Protein AF-A0A348TWA4-F1 (afdb_monomer_lite)

Sequence (89 aa):
HFSEEEFDWDRLEAHGDGVKYGALGAHAIISCEGAQSALGESKLEVTGFSAVKGEVIKVELAHDLGKECIHQGHFMIGEGGNRALVGAT

Structure (mmCIF, N/CA/C/O backbone):
data_AF-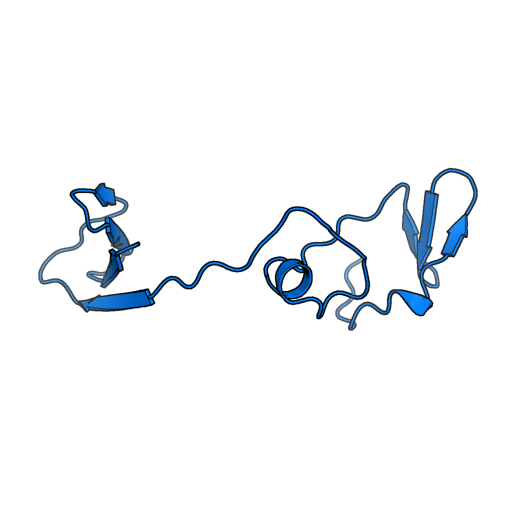A0A348TWA4-F1
#
_entry.id   AF-A0A348TWA4-F1
#
loop_
_atom_site.group_PDB
_atom_site.id
_atom_site.type_symbol
_atom_site.label_atom_id
_atom_site.label_alt_id
_atom_site.label_comp_id
_atom_site.label_asym_id
_atom_site.label_entity_id
_atom_site.label_seq_id
_atom_site.pdbx_PDB_ins_code
_atom_site.Cartn_x
_atom_site.Cartn_y
_atom_site.Cartn_z
_atom_site.occupancy
_atom_site.B_iso_or_equiv
_atom_site.auth_seq_id
_atom_site.auth_comp_id
_atom_site.auth_asym_id
_atom_site.auth_atom_id
_atom_site.pdbx_PDB_model_num
ATOM 1 N N . HIS A 1 1 ? -8.608 -8.024 -22.344 1.00 59.56 1 HIS A N 1
ATOM 2 C CA . HIS A 1 1 ? -7.764 -9.212 -22.119 1.00 59.56 1 HIS A CA 1
ATOM 3 C C . HIS A 1 1 ? -7.292 -9.180 -20.676 1.00 59.56 1 HIS A C 1
ATOM 5 O O . HIS A 1 1 ? -6.829 -8.132 -20.253 1.00 59.56 1 HIS A O 1
ATOM 11 N N . PHE A 1 2 ? -7.493 -10.262 -19.926 1.00 68.19 2 PHE A N 1
ATOM 12 C CA . PHE A 1 2 ? -7.027 -10.429 -18.545 1.00 68.19 2 PHE A CA 1
ATOM 13 C C . PHE A 1 2 ? -5.962 -11.532 -18.543 1.00 68.19 2 PHE A C 1
ATOM 15 O O . PHE A 1 2 ? -6.125 -12.522 -19.257 1.00 68.19 2 PHE A O 1
ATOM 22 N N . SER A 1 3 ? -4.883 -11.319 -17.798 1.00 70.12 3 SER A N 1
ATOM 23 C CA . SER A 1 3 ? -3.754 -12.231 -17.613 1.00 70.12 3 SER A CA 1
ATOM 24 C C . SER A 1 3 ? -3.377 -12.179 -16.135 1.00 70.12 3 SER A C 1
ATOM 26 O O . SER A 1 3 ? -3.375 -11.092 -15.557 1.00 70.12 3 SER A O 1
ATOM 28 N N . GLU A 1 4 ? -3.090 -13.331 -15.538 1.00 77.44 4 GLU A N 1
ATOM 29 C CA . GLU A 1 4 ? -2.582 -13.454 -14.171 1.00 77.44 4 GLU A CA 1
ATOM 30 C C . GLU A 1 4 ? -1.155 -14.006 -14.272 1.00 77.44 4 GLU A C 1
ATOM 32 O O . GLU A 1 4 ? -0.935 -15.213 -14.329 1.00 77.44 4 GLU A O 1
ATOM 37 N N . GLU A 1 5 ? -0.187 -13.101 -14.407 1.00 82.88 5 GLU A N 1
ATOM 38 C CA . GLU A 1 5 ? 1.245 -13.402 -14.386 1.00 82.88 5 GLU A CA 1
ATOM 39 C C . GLU A 1 5 ? 1.952 -12.419 -13.448 1.00 82.88 5 GLU A C 1
ATOM 41 O O . GLU A 1 5 ? 1.491 -11.290 -13.261 1.00 82.88 5 GLU A O 1
ATOM 46 N N . GLU A 1 6 ? 3.068 -12.842 -12.855 1.00 85.00 6 GLU A N 1
ATOM 47 C CA . GLU A 1 6 ? 3.936 -11.927 -12.116 1.00 85.00 6 GLU A CA 1
ATOM 48 C C . GLU A 1 6 ? 4.561 -10.929 -13.099 1.00 85.00 6 GLU A C 1
ATOM 50 O O . GLU A 1 6 ? 5.123 -11.312 -14.130 1.00 85.00 6 GLU A O 1
ATOM 55 N N . PHE A 1 7 ? 4.414 -9.636 -12.809 1.00 87.31 7 PHE A N 1
ATOM 56 C CA . PHE A 1 7 ? 4.905 -8.583 -13.687 1.00 87.31 7 PHE A CA 1
ATOM 57 C C . PHE A 1 7 ? 6.419 -8.417 -13.527 1.00 87.31 7 PHE A C 1
ATOM 59 O O . PHE A 1 7 ? 6.904 -8.119 -12.438 1.00 87.31 7 PHE A O 1
ATOM 66 N N . ASP A 1 8 ? 7.167 -8.560 -14.619 1.00 89.19 8 ASP A N 1
ATOM 67 C CA . ASP A 1 8 ? 8.621 -8.426 -14.610 1.00 89.19 8 ASP A CA 1
ATOM 68 C C . ASP A 1 8 ? 9.078 -7.104 -15.236 1.00 89.19 8 ASP A C 1
ATOM 70 O O . ASP A 1 8 ? 9.177 -6.975 -16.456 1.00 89.19 8 ASP A O 1
ATOM 74 N N . TRP A 1 9 ? 9.411 -6.123 -14.399 1.00 88.31 9 TRP A N 1
ATOM 75 C CA . TRP A 1 9 ? 9.847 -4.798 -14.849 1.00 88.31 9 TRP A CA 1
ATOM 76 C C . TRP A 1 9 ? 11.023 -4.811 -15.839 1.00 88.31 9 TRP A C 1
ATOM 78 O O . TRP A 1 9 ? 11.112 -3.904 -16.661 1.00 88.31 9 TRP A O 1
ATOM 88 N N . ASP A 1 10 ? 11.866 -5.848 -15.835 1.00 89.81 10 ASP A N 1
ATOM 89 C CA . ASP A 1 10 ? 13.002 -5.963 -16.760 1.00 89.81 10 ASP A CA 1
ATOM 90 C C . ASP A 1 10 ? 12.564 -6.271 -18.207 1.00 89.81 10 ASP A C 1
ATOM 92 O O . ASP A 1 10 ? 13.326 -6.075 -19.154 1.00 89.81 10 ASP A O 1
ATOM 96 N N . ARG A 1 11 ? 11.320 -6.731 -18.400 1.00 92.25 11 ARG A N 1
ATOM 97 C CA . ARG A 1 11 ? 10.702 -6.982 -19.715 1.00 92.25 11 ARG A CA 1
ATOM 98 C C . ARG A 1 11 ? 9.921 -5.782 -20.247 1.00 92.25 11 ARG A C 1
ATOM 100 O O . ARG A 1 11 ? 9.329 -5.875 -21.326 1.00 92.25 11 ARG A O 1
ATOM 107 N N . LEU A 1 12 ? 9.852 -4.694 -19.481 1.00 91.38 12 LEU A N 1
ATOM 108 C CA . LEU A 1 12 ? 9.148 -3.489 -19.881 1.00 91.38 12 LEU A CA 1
ATOM 109 C C . LEU A 1 12 ? 10.026 -2.634 -20.796 1.00 91.38 12 LEU A C 1
ATOM 111 O O . LEU A 1 12 ? 11.093 -2.167 -20.408 1.00 91.38 12 LEU A O 1
ATOM 115 N N . GLU A 1 13 ? 9.534 -2.364 -21.998 1.00 92.94 13 GLU A N 1
ATOM 116 C CA . GLU A 1 13 ? 10.241 -1.570 -22.996 1.00 92.94 13 GLU A CA 1
ATOM 117 C C . GLU A 1 13 ? 9.509 -0.249 -23.242 1.00 92.94 13 GLU A C 1
ATOM 119 O O . GLU A 1 13 ? 8.291 -0.223 -23.434 1.00 92.94 13 GLU A O 1
ATOM 124 N N . ALA A 1 14 ? 10.242 0.863 -23.297 1.00 88.88 14 ALA A N 1
ATOM 125 C CA . ALA A 1 14 ? 9.706 2.104 -23.847 1.00 88.88 14 ALA A CA 1
ATOM 126 C C . ALA A 1 14 ? 9.574 1.970 -25.374 1.00 88.88 14 ALA A C 1
ATOM 128 O O . ALA A 1 14 ? 10.486 1.485 -26.045 1.00 88.88 14 ALA A O 1
ATOM 129 N N . HIS A 1 15 ? 8.451 2.406 -25.943 1.00 86.62 15 HIS A N 1
ATOM 130 C CA . HIS A 1 15 ? 8.219 2.350 -27.385 1.00 86.62 15 HIS A CA 1
ATOM 131 C C . HIS A 1 15 ? 7.405 3.558 -27.861 1.00 86.62 15 HIS A C 1
ATOM 133 O O . HIS A 1 15 ? 6.209 3.664 -27.580 1.00 86.62 15 HIS A O 1
ATOM 139 N N . GLY A 1 16 ? 8.0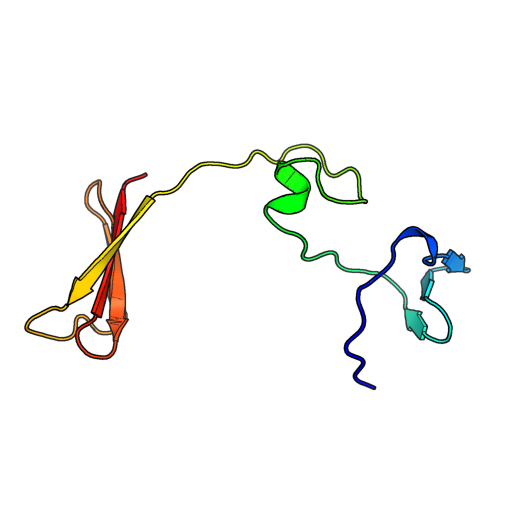35 4.434 -28.651 1.00 86.31 16 GLY A N 1
ATOM 140 C CA . GLY A 1 16 ? 7.411 5.674 -29.120 1.00 86.31 16 GLY A CA 1
ATOM 141 C C . GLY A 1 16 ? 6.967 6.545 -27.942 1.00 86.31 16 GLY A C 1
ATOM 142 O O . GLY A 1 16 ? 7.768 6.815 -27.053 1.00 86.31 16 GLY A O 1
ATOM 143 N N . ASP A 1 17 ? 5.684 6.911 -27.922 1.00 85.94 17 ASP A N 1
ATOM 144 C CA . ASP A 1 17 ? 5.057 7.710 -26.856 1.00 85.94 17 ASP A CA 1
ATOM 145 C C . ASP A 1 17 ? 4.473 6.858 -25.709 1.00 85.94 17 ASP A C 1
ATOM 147 O O . ASP A 1 17 ? 3.658 7.338 -24.922 1.00 85.94 17 ASP A O 1
ATOM 151 N N . GLY A 1 18 ? 4.825 5.573 -25.627 1.00 92.38 18 GLY A N 1
ATOM 152 C CA . GLY A 1 18 ? 4.260 4.658 -24.643 1.00 92.38 18 GLY A CA 1
ATOM 153 C C . GLY A 1 18 ? 5.222 3.561 -24.214 1.00 92.38 18 GLY A C 1
ATOM 154 O O . GLY A 1 18 ? 6.445 3.685 -24.297 1.00 92.38 18 GLY A O 1
ATOM 155 N N . VAL A 1 19 ? 4.648 2.464 -23.737 1.00 93.31 19 VAL A N 1
ATOM 156 C CA . VAL A 1 19 ? 5.370 1.315 -23.199 1.00 93.31 19 VAL A CA 1
ATOM 157 C C . VAL A 1 19 ? 4.806 0.006 -23.732 1.00 93.31 19 VAL A C 1
ATOM 159 O O . VAL A 1 19 ? 3.638 -0.090 -24.123 1.00 93.31 19 VAL A O 1
ATOM 162 N N . LYS A 1 20 ? 5.648 -1.021 -23.744 1.00 94.12 20 LYS A N 1
ATOM 163 C CA . LYS A 1 20 ? 5.332 -2.344 -24.257 1.00 94.12 20 LYS A CA 1
ATOM 164 C C . LYS A 1 20 ? 5.818 -3.422 -23.295 1.00 94.12 20 LYS A C 1
ATOM 166 O O . LYS A 1 20 ? 6.958 -3.391 -22.850 1.00 94.12 20 LYS A O 1
ATOM 171 N N . TYR A 1 21 ? 4.960 -4.398 -23.023 1.00 91.50 21 TYR A N 1
ATOM 172 C CA . TYR A 1 21 ? 5.271 -5.582 -22.227 1.00 91.50 21 TYR A CA 1
ATO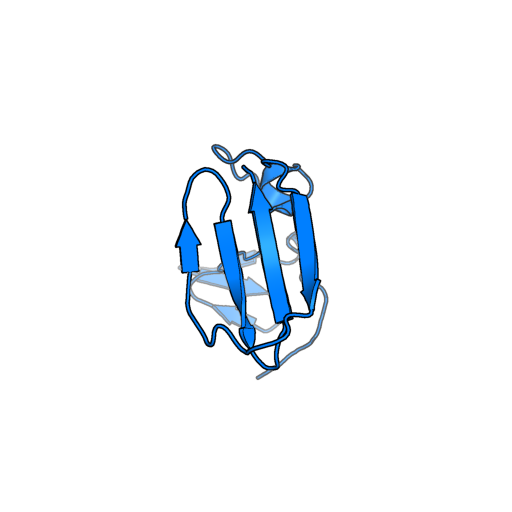M 173 C C . TYR A 1 21 ? 4.877 -6.834 -23.016 1.00 91.50 21 TYR A C 1
ATOM 175 O O . TYR A 1 21 ? 3.694 -7.156 -23.164 1.00 91.50 21 TYR A O 1
ATOM 183 N N . GLY A 1 22 ? 5.860 -7.519 -23.608 1.00 89.25 22 GLY A N 1
ATOM 184 C CA . GLY A 1 22 ? 5.601 -8.639 -24.517 1.00 89.25 22 GLY A CA 1
ATOM 185 C C . GLY A 1 22 ? 4.744 -8.221 -25.719 1.00 89.25 22 GLY A C 1
ATOM 186 O O . GLY A 1 22 ? 5.185 -7.448 -26.566 1.00 89.25 22 GLY A O 1
ATOM 187 N N . ALA A 1 23 ? 3.516 -8.735 -25.816 1.00 88.50 23 ALA A N 1
ATOM 188 C CA . ALA A 1 23 ? 2.568 -8.371 -26.876 1.00 88.50 23 ALA A CA 1
ATOM 189 C C . ALA A 1 23 ? 1.644 -7.192 -26.507 1.00 88.50 23 ALA A C 1
ATOM 191 O O . ALA A 1 23 ? 0.873 -6.735 -27.351 1.00 88.50 23 ALA A O 1
ATOM 192 N N . LEU A 1 24 ? 1.691 -6.709 -25.262 1.00 88.50 24 LEU A N 1
ATOM 193 C CA . LEU A 1 24 ? 0.818 -5.649 -24.762 1.00 88.50 24 LEU A CA 1
ATOM 194 C C . LEU A 1 24 ? 1.460 -4.282 -24.988 1.00 88.50 24 LEU A C 1
ATOM 196 O O . LEU A 1 24 ? 2.592 -4.062 -24.571 1.00 88.50 24 LEU A O 1
ATOM 200 N N . GLY A 1 25 ? 0.732 -3.364 -25.622 1.00 90.69 25 GLY A N 1
ATOM 201 C CA . GLY A 1 25 ? 1.114 -1.956 -25.743 1.00 90.69 25 GLY A CA 1
ATOM 202 C C . GLY A 1 25 ? 0.184 -1.066 -24.921 1.00 90.69 25 GLY A C 1
ATOM 203 O O . GLY A 1 25 ? -1.031 -1.270 -24.929 1.00 90.69 25 GLY A O 1
ATOM 204 N N . ALA A 1 26 ? 0.746 -0.079 -24.229 1.00 91.94 26 ALA A N 1
ATOM 205 C CA . ALA A 1 26 ? 0.010 0.908 -23.445 1.00 91.94 26 ALA A CA 1
ATOM 206 C C . ALA A 1 26 ? 0.663 2.292 -23.562 1.00 91.94 26 ALA A C 1
ATOM 208 O O . ALA A 1 26 ? 1.828 2.413 -23.922 1.00 91.94 26 ALA A O 1
ATOM 209 N N . HIS A 1 27 ? -0.082 3.347 -23.235 1.00 94.81 27 HIS A N 1
ATOM 210 C CA . HIS A 1 27 ? 0.473 4.707 -23.190 1.00 94.81 27 HIS A CA 1
ATOM 211 C C . HIS A 1 27 ? 1.267 4.962 -2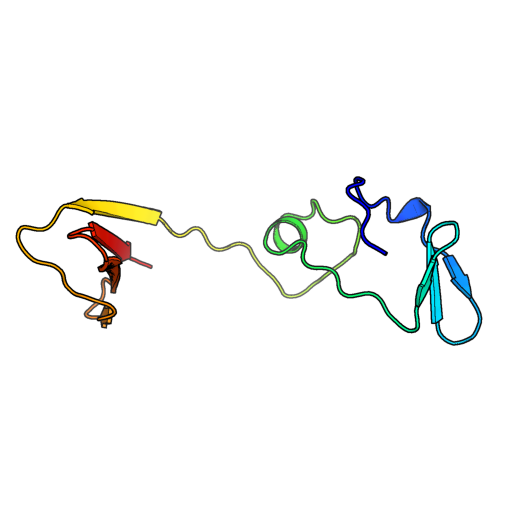1.902 1.00 94.81 27 HIS A C 1
ATOM 213 O O . HIS A 1 27 ? 2.211 5.740 -21.898 1.00 94.81 27 HIS A O 1
ATOM 219 N N . ALA A 1 28 ? 0.888 4.311 -20.804 1.00 90.75 28 ALA A N 1
ATOM 220 C CA . ALA A 1 28 ? 1.533 4.451 -19.507 1.00 90.75 28 ALA A CA 1
ATOM 221 C C . ALA A 1 28 ? 1.281 3.202 -18.657 1.00 90.75 28 ALA A C 1
ATOM 223 O O . ALA A 1 28 ? 0.379 2.413 -18.950 1.00 90.75 28 ALA A O 1
ATOM 224 N N . ILE A 1 29 ? 2.057 3.063 -17.583 1.00 89.19 29 ILE A N 1
ATOM 225 C CA . ILE A 1 29 ? 1.872 2.050 -16.541 1.00 89.19 29 ILE A CA 1
ATOM 226 C C . ILE A 1 29 ? 1.639 2.741 -15.207 1.00 89.19 29 ILE A C 1
ATOM 228 O O . ILE A 1 29 ? 2.200 3.800 -14.932 1.00 89.19 29 ILE A O 1
ATOM 232 N N . ILE A 1 30 ? 0.806 2.114 -14.383 1.00 89.00 30 ILE A N 1
ATOM 233 C CA . ILE A 1 30 ? 0.557 2.510 -13.003 1.00 89.00 30 ILE A CA 1
ATOM 234 C C . ILE A 1 30 ? 1.069 1.370 -12.126 1.00 89.00 30 ILE A C 1
ATOM 236 O O . ILE A 1 30 ? 0.532 0.266 -12.188 1.00 89.00 30 ILE A O 1
ATOM 240 N N . SER A 1 31 ? 2.114 1.631 -11.337 1.00 87.12 31 SER A N 1
ATOM 241 C CA . SER A 1 31 ? 2.559 0.694 -10.300 1.00 87.12 31 SER A CA 1
ATOM 242 C C . SER A 1 31 ? 1.675 0.830 -9.059 1.00 87.12 31 SER A C 1
ATOM 244 O O . SER A 1 31 ? 1.397 1.943 -8.609 1.00 87.12 31 SER A O 1
ATOM 246 N N . CYS A 1 32 ? 1.259 -0.308 -8.500 1.00 87.81 32 CYS A N 1
ATOM 247 C CA . CYS A 1 32 ? 0.434 -0.408 -7.292 1.00 87.81 32 CYS A CA 1
ATOM 248 C C . CYS A 1 32 ? 1.156 -1.163 -6.153 1.00 87.81 32 CYS A C 1
ATOM 250 O O . CYS A 1 32 ? 0.502 -1.751 -5.298 1.00 87.81 32 CYS A O 1
ATOM 252 N N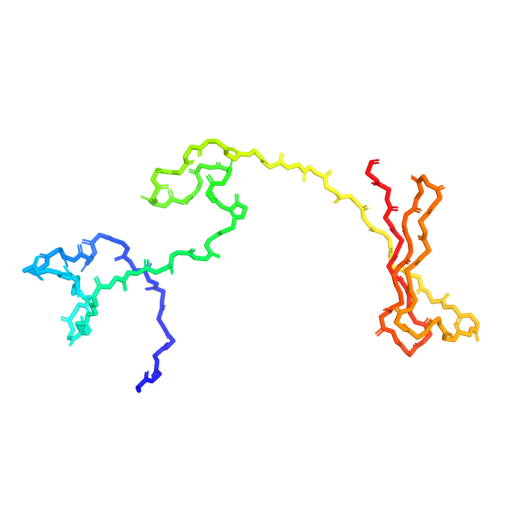 . GLU A 1 33 ? 2.493 -1.163 -6.138 1.00 84.88 33 GLU A N 1
ATOM 253 C CA . GLU A 1 33 ? 3.332 -1.944 -5.201 1.00 84.88 33 GLU A CA 1
ATOM 254 C C . GLU A 1 33 ? 3.295 -1.444 -3.738 1.00 84.88 33 GLU A C 1
ATOM 256 O O . GLU A 1 33 ? 3.708 -2.146 -2.811 1.00 84.88 33 GLU A O 1
ATOM 261 N N . GLY A 1 34 ? 2.753 -0.248 -3.490 1.00 85.81 34 GLY A N 1
ATOM 262 C CA . GLY A 1 34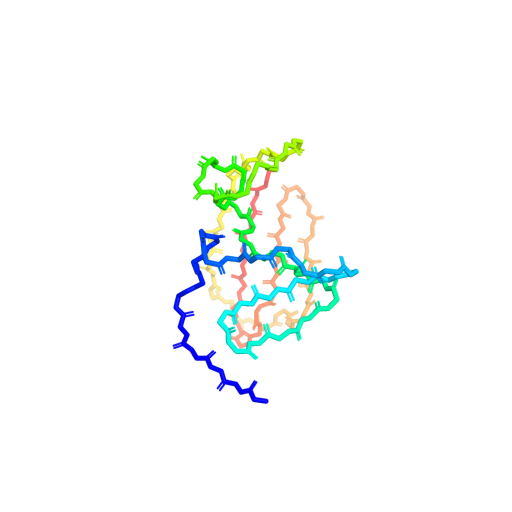 ? 2.435 0.241 -2.146 1.00 85.81 34 GLY A CA 1
ATOM 263 C C . GLY A 1 34 ? 3.632 0.238 -1.188 1.00 85.81 34 GLY A C 1
ATOM 264 O O . GLY A 1 34 ? 4.624 0.930 -1.409 1.00 85.81 34 GLY A O 1
ATOM 265 N N . ALA A 1 35 ? 3.530 -0.525 -0.094 1.00 84.56 35 ALA A N 1
ATOM 266 C CA . ALA A 1 35 ? 4.561 -0.583 0.945 1.00 84.56 35 ALA A CA 1
ATOM 267 C C . ALA A 1 35 ? 5.906 -1.131 0.439 1.00 84.56 35 ALA A C 1
ATOM 269 O O . ALA A 1 35 ? 6.942 -0.712 0.946 1.00 84.56 35 ALA A O 1
ATOM 270 N N . GLN A 1 36 ? 5.910 -2.003 -0.576 1.00 84.44 36 GLN A N 1
ATOM 271 C CA . GLN A 1 36 ? 7.145 -2.560 -1.143 1.00 84.44 36 GLN A CA 1
ATOM 272 C C . GLN A 1 36 ? 8.042 -1.457 -1.719 1.00 84.44 36 GLN A C 1
ATOM 274 O O . GLN A 1 36 ? 9.261 -1.495 -1.555 1.00 84.44 36 GLN A O 1
ATOM 279 N N . SER A 1 37 ? 7.444 -0.411 -2.298 1.00 83.69 37 SER A N 1
ATOM 280 C CA . SER A 1 37 ? 8.174 0.777 -2.754 1.00 83.69 37 SER A CA 1
ATOM 281 C C . SER A 1 37 ? 8.829 1.535 -1.598 1.00 83.69 37 SER A C 1
ATOM 283 O O . SER A 1 37 ? 9.970 1.965 -1.715 1.00 83.69 37 SER A O 1
ATOM 285 N N . ALA A 1 38 ? 8.152 1.644 -0.452 1.00 80.94 38 ALA A N 1
ATOM 286 C CA . ALA A 1 38 ? 8.689 2.316 0.732 1.00 80.94 38 ALA A CA 1
ATOM 287 C C . ALA A 1 38 ? 9.740 1.484 1.496 1.00 80.94 38 ALA A C 1
ATOM 289 O O . ALA A 1 38 ? 10.511 2.043 2.275 1.00 80.94 38 ALA A O 1
ATOM 290 N N . LEU A 1 39 ? 9.764 0.163 1.296 1.00 82.62 39 LEU A N 1
ATOM 291 C CA . LEU A 1 39 ? 10.717 -0.766 1.916 1.00 82.62 39 LEU A CA 1
ATOM 292 C C . LEU A 1 39 ? 11.968 -1.020 1.056 1.00 82.62 39 LEU A C 1
ATOM 294 O O . LEU A 1 39 ? 12.867 -1.732 1.492 1.00 82.62 39 LEU A O 1
ATOM 298 N N . GLY A 1 40 ? 12.050 -0.431 -0.143 1.00 80.31 40 GLY A N 1
ATOM 299 C CA . GLY A 1 40 ? 13.151 -0.669 -1.084 1.00 80.31 40 GLY A CA 1
ATOM 300 C C . GLY A 1 40 ? 13.094 -2.040 -1.768 1.00 80.31 40 GLY A C 1
ATOM 301 O O . GLY A 1 40 ? 14.098 -2.498 -2.303 1.00 80.31 40 GLY A O 1
ATOM 302 N N . GLU A 1 41 ? 11.932 -2.696 -1.738 1.00 81.44 41 GLU A N 1
ATOM 303 C CA . GLU A 1 41 ? 11.683 -4.004 -2.360 1.00 81.44 41 GLU A CA 1
ATOM 304 C C . GLU A 1 41 ? 11.054 -3.876 -3.761 1.00 81.44 41 GLU A C 1
ATOM 306 O O . GLU A 1 41 ? 10.947 -4.861 -4.488 1.00 81.44 41 GLU A O 1
ATOM 311 N N . SER A 1 42 ? 10.639 -2.667 -4.154 1.00 80.00 42 SER A N 1
ATOM 312 C CA . SER A 1 42 ? 10.157 -2.361 -5.506 1.00 80.00 42 SER A CA 1
ATOM 313 C C . SER A 1 42 ? 11.309 -2.311 -6.511 1.00 80.00 42 SER A C 1
ATOM 315 O O . SER A 1 42 ? 12.384 -1.787 -6.218 1.00 80.00 42 SER A O 1
ATOM 317 N N . LYS A 1 43 ? 11.059 -2.797 -7.735 1.00 77.75 43 LYS A N 1
ATOM 318 C CA . LYS A 1 43 ? 11.992 -2.626 -8.864 1.00 77.75 43 LYS A CA 1
ATOM 319 C C . LYS A 1 43 ? 12.015 -1.183 -9.399 1.00 77.75 43 LYS A C 1
ATOM 321 O O . LYS A 1 43 ? 12.897 -0.846 -10.185 1.00 77.75 43 LYS A O 1
ATOM 326 N N . LEU A 1 44 ? 11.068 -0.332 -8.997 1.00 80.56 44 LEU A N 1
ATOM 327 C CA . LEU A 1 44 ? 11.043 1.090 -9.330 1.00 80.56 44 LEU A CA 1
ATOM 328 C C . LEU A 1 44 ? 11.617 1.918 -8.180 1.00 80.56 44 LEU A C 1
ATOM 330 O O . LEU A 1 44 ? 11.184 1.809 -7.033 1.00 80.56 44 LEU A O 1
ATOM 334 N N . GLU A 1 45 ? 12.546 2.818 -8.499 1.00 77.31 45 GLU A N 1
ATOM 335 C CA . GLU A 1 45 ? 13.030 3.793 -7.526 1.00 77.31 45 GLU A CA 1
ATOM 336 C C . GLU A 1 45 ? 11.942 4.848 -7.275 1.00 77.31 45 GLU A C 1
ATOM 338 O O . GLU A 1 45 ? 11.720 5.756 -8.078 1.00 77.31 45 GLU A O 1
ATOM 343 N N . VAL A 1 46 ? 11.242 4.720 -6.148 1.00 77.81 46 VAL A N 1
ATOM 344 C CA . VAL A 1 46 ? 10.253 5.696 -5.685 1.00 77.81 46 VAL A CA 1
ATOM 345 C C . VAL A 1 46 ? 10.754 6.309 -4.382 1.00 77.81 46 VAL A C 1
ATOM 347 O O . VAL A 1 46 ? 10.881 5.631 -3.366 1.00 77.81 46 VAL A O 1
ATOM 350 N N . THR A 1 47 ? 11.039 7.610 -4.400 1.00 79.75 47 THR A N 1
ATOM 351 C CA . THR A 1 47 ? 11.523 8.352 -3.226 1.00 79.75 47 THR A CA 1
ATOM 352 C C . THR A 1 47 ? 10.394 9.141 -2.560 1.00 79.75 47 THR A C 1
ATOM 354 O O . THR A 1 47 ? 9.344 9.385 -3.153 1.00 79.75 47 THR A O 1
ATOM 357 N N . GLY A 1 48 ? 10.593 9.542 -1.300 1.00 81.25 48 GLY A N 1
ATOM 358 C CA . GLY A 1 48 ? 9.634 10.381 -0.568 1.00 81.25 48 GLY A CA 1
ATOM 359 C C . GLY A 1 48 ? 8.523 9.624 0.168 1.00 81.25 48 GLY A C 1
ATOM 360 O O . GLY A 1 48 ? 7.653 10.262 0.756 1.00 81.25 48 GLY A O 1
ATOM 361 N N . PHE A 1 49 ? 8.572 8.291 0.194 1.00 79.00 49 PHE A N 1
ATOM 362 C CA . PHE A 1 49 ? 7.684 7.450 0.998 1.00 79.00 49 PHE A CA 1
ATOM 363 C C . PHE A 1 49 ? 8.476 6.736 2.092 1.00 79.00 49 PHE A C 1
ATOM 365 O O . PHE A 1 49 ? 9.630 6.365 1.900 1.00 79.00 49 PHE A O 1
ATOM 372 N N . SER A 1 50 ? 7.849 6.537 3.248 1.00 82.81 50 SER A N 1
ATOM 373 C CA . SER A 1 50 ? 8.411 5.760 4.349 1.00 82.81 50 SER A CA 1
ATOM 374 C C . SER A 1 50 ? 7.325 4.864 4.922 1.00 82.81 50 SER A C 1
ATOM 376 O O . SER A 1 50 ? 6.177 5.289 5.070 1.00 82.81 50 SER A O 1
ATOM 378 N N . ALA A 1 51 ? 7.678 3.614 5.212 1.00 84.81 51 ALA A N 1
ATOM 379 C CA . ALA A 1 51 ? 6.763 2.690 5.853 1.00 84.81 51 ALA A CA 1
ATOM 380 C C . ALA A 1 51 ? 6.527 3.125 7.306 1.00 84.81 51 ALA A C 1
ATOM 382 O O . ALA A 1 51 ? 7.469 3.290 8.081 1.00 84.81 51 ALA A O 1
ATOM 383 N N . VAL A 1 52 ? 5.257 3.275 7.682 1.00 86.31 52 VAL A N 1
ATOM 384 C CA . VAL A 1 52 ? 4.847 3.551 9.062 1.00 86.31 52 VAL A CA 1
ATOM 385 C C . VAL A 1 52 ? 4.140 2.317 9.603 1.00 86.31 52 VAL A C 1
ATOM 387 O O . VAL A 1 52 ? 3.172 1.838 9.013 1.00 86.31 52 VAL A O 1
ATOM 390 N N . LYS A 1 53 ? 4.633 1.786 10.725 1.00 87.62 53 LYS A N 1
ATOM 391 C CA . LYS A 1 53 ? 4.006 0.646 11.396 1.00 87.62 53 LYS A CA 1
ATOM 392 C C . LYS A 1 53 ? 2.664 1.088 11.984 1.00 87.62 53 LYS A C 1
ATOM 394 O O . LYS A 1 53 ? 2.628 2.004 12.797 1.00 87.62 53 LYS A O 1
ATOM 399 N N . GLY A 1 54 ? 1.591 0.400 11.610 1.00 88.12 54 GLY A N 1
ATOM 400 C CA . GLY A 1 54 ? 0.285 0.501 12.256 1.00 88.12 54 GLY A CA 1
ATOM 401 C C . GLY A 1 54 ? -0.111 -0.855 12.825 1.00 88.12 54 GLY A C 1
ATOM 402 O O . GLY A 1 54 ? -0.011 -1.867 12.132 1.00 88.12 54 GLY A O 1
ATOM 403 N N . GLU A 1 55 ? -0.544 -0.884 14.082 1.00 90.56 55 GLU A N 1
ATOM 404 C CA . GLU A 1 55 ? -1.071 -2.089 14.722 1.00 90.56 55 GLU A CA 1
ATOM 405 C C . GLU A 1 55 ? -2.573 -1.952 14.929 1.00 90.56 55 GLU A C 1
ATOM 407 O O . GLU A 1 55 ? -3.093 -0.879 15.241 1.00 90.56 55 GLU A O 1
ATOM 412 N N . VAL A 1 56 ? -3.276 -3.060 14.726 1.00 93.31 56 VAL A N 1
ATOM 413 C CA . VAL A 1 56 ? -4.729 -3.118 14.830 1.00 93.31 56 VAL A CA 1
ATOM 414 C C . VAL A 1 56 ? -5.126 -4.397 15.548 1.00 93.31 56 VAL A C 1
ATOM 416 O O . VAL A 1 56 ? -4.504 -5.445 15.367 1.00 93.31 56 VAL A O 1
ATOM 419 N N . ILE A 1 57 ? -6.184 -4.320 16.344 1.00 93.19 57 ILE A N 1
ATOM 420 C CA . ILE A 1 57 ? -6.854 -5.483 16.921 1.00 93.19 57 ILE A CA 1
ATOM 421 C C . ILE A 1 57 ? -8.235 -5.621 16.292 1.00 93.19 57 ILE A C 1
ATOM 423 O O . ILE A 1 57 ? -8.905 -4.632 15.992 1.00 93.19 57 ILE A O 1
ATOM 427 N N . LYS A 1 58 ? -8.666 -6.865 16.092 1.00 93.88 58 LYS A N 1
ATOM 428 C CA . LYS A 1 58 ? -10.017 -7.178 15.628 1.00 93.88 58 LYS A CA 1
ATOM 429 C C . LYS A 1 58 ? -10.847 -7.653 16.807 1.00 93.88 58 LYS A C 1
ATOM 431 O O . LYS A 1 58 ? -10.395 -8.515 17.558 1.00 93.88 58 LYS A O 1
ATOM 436 N N . VAL A 1 59 ? -12.041 -7.092 16.962 1.00 93.75 59 VAL A N 1
ATOM 437 C CA . VAL A 1 59 ? -12.945 -7.400 18.074 1.00 93.75 59 VAL A CA 1
ATOM 438 C C . VAL A 1 59 ? -14.336 -7.752 17.567 1.00 93.75 59 VAL A C 1
ATOM 440 O O . VAL A 1 59 ? -14.791 -7.237 16.544 1.00 93.75 59 VAL A O 1
ATOM 443 N N . GLU A 1 60 ? -15.012 -8.623 18.310 1.00 95.25 60 GLU A N 1
ATOM 444 C CA . GLU A 1 60 ? -16.441 -8.878 18.158 1.00 95.25 60 GLU A CA 1
ATOM 445 C C . GLU A 1 60 ? -17.225 -8.000 19.135 1.00 95.25 60 GLU A C 1
ATOM 447 O O . GLU A 1 60 ? -16.823 -7.795 20.282 1.00 95.25 60 GLU A O 1
ATOM 452 N N . LEU A 1 61 ? -18.347 -7.470 18.668 1.00 91.81 61 LEU A N 1
ATOM 453 C CA . LEU A 1 61 ? -19.193 -6.535 19.389 1.00 91.81 61 LEU A CA 1
ATOM 454 C C . LEU A 1 61 ? -20.562 -7.155 19.663 1.00 91.81 61 LEU A C 1
ATOM 456 O O . LEU A 1 61 ? -21.070 -7.982 18.908 1.00 91.81 61 LEU A O 1
ATOM 460 N N . ALA A 1 62 ? -21.211 -6.709 20.735 1.00 92.75 62 ALA A N 1
ATOM 461 C CA . ALA A 1 62 ? -22.587 -7.115 21.022 1.00 92.75 62 ALA A CA 1
ATOM 462 C C . ALA A 1 62 ? -23.583 -6.582 19.971 1.00 92.75 62 ALA A C 1
ATOM 464 O O . ALA A 1 62 ? -24.616 -7.202 19.717 1.00 92.75 62 ALA A O 1
ATOM 465 N N . HIS A 1 63 ? -23.255 -5.449 19.345 1.00 89.44 63 HIS A N 1
ATOM 466 C CA . HIS A 1 63 ? -24.077 -4.774 18.348 1.00 89.44 63 HIS A CA 1
ATOM 467 C C . HIS A 1 63 ? -23.220 -4.312 17.170 1.00 89.44 63 HIS A C 1
ATOM 469 O O . HIS A 1 63 ? -22.044 -3.987 17.343 1.00 89.44 63 HIS A O 1
ATOM 475 N N . ASP A 1 64 ? -23.818 -4.276 15.981 1.00 87.88 64 ASP A N 1
ATOM 476 C CA . ASP A 1 64 ? -23.160 -3.766 14.782 1.00 87.88 64 ASP A CA 1
ATOM 477 C C . ASP A 1 64 ? -23.011 -2.239 14.865 1.00 87.88 64 ASP A C 1
ATOM 479 O O . ASP A 1 64 ? -23.983 -1.529 15.124 1.00 87.88 64 ASP A O 1
ATOM 483 N N . LEU A 1 65 ? -21.796 -1.743 14.622 1.00 84.94 65 LEU A N 1
ATOM 484 C CA . LEU A 1 65 ? -21.514 -0.311 14.467 1.00 84.94 65 LEU A CA 1
ATOM 485 C C . LEU A 1 65 ? -21.806 0.180 13.040 1.00 84.94 65 LEU A C 1
ATOM 487 O O . LEU A 1 65 ? -21.644 1.359 12.731 1.00 84.94 65 LEU A O 1
ATOM 491 N N . GLY A 1 66 ? -22.194 -0.714 12.129 1.00 82.31 66 GLY A N 1
ATOM 492 C CA . GLY A 1 66 ? -22.371 -0.393 10.722 1.00 82.31 66 GLY A CA 1
ATOM 493 C C . GLY A 1 66 ? -21.059 0.085 10.100 1.00 82.31 66 GLY A C 1
ATOM 494 O O . GLY A 1 66 ? -20.014 -0.535 10.272 1.00 82.31 66 GLY A O 1
ATOM 495 N N . LYS A 1 67 ? -21.115 1.197 9.360 1.00 72.62 67 LYS A N 1
ATOM 496 C CA . LYS A 1 67 ? -19.942 1.840 8.736 1.00 72.62 67 LYS A CA 1
ATOM 497 C C . LYS A 1 67 ? -19.453 3.056 9.525 1.00 72.62 67 LYS A C 1
ATOM 499 O O . LYS A 1 67 ? -18.891 3.983 8.942 1.00 72.62 67 LYS A O 1
ATOM 504 N N . GLU A 1 68 ? -19.728 3.101 10.824 1.00 77.81 68 GLU A N 1
ATOM 505 C CA . GLU A 1 68 ? -19.284 4.208 11.663 1.00 77.81 68 GLU A CA 1
ATOM 506 C C . GLU A 1 68 ? -17.774 4.146 11.924 1.00 77.81 68 GLU A C 1
ATOM 508 O O . GLU A 1 68 ? -17.171 3.073 12.030 1.00 77.81 68 GLU A O 1
ATOM 513 N N . CYS A 1 69 ? -17.172 5.333 12.020 1.00 80.75 69 CYS A N 1
ATOM 514 C CA . CYS A 1 69 ? -15.791 5.532 12.430 1.00 80.75 69 CYS A CA 1
ATOM 515 C C . CYS A 1 69 ? -15.787 6.371 13.707 1.00 80.75 69 CYS A C 1
ATOM 517 O O . CYS A 1 69 ? -16.241 7.518 13.706 1.00 80.75 69 CYS A O 1
ATOM 519 N N . ILE A 1 70 ? -15.281 5.801 14.797 1.00 84.06 70 ILE A N 1
ATOM 520 C CA . ILE A 1 70 ? -15.114 6.499 16.073 1.00 84.06 70 ILE A CA 1
ATOM 521 C C . ILE A 1 70 ? -13.646 6.894 16.180 1.00 84.06 70 ILE A C 1
ATOM 523 O O . ILE A 1 70 ? -12.794 6.017 16.104 1.00 84.06 70 ILE A O 1
ATOM 527 N N . HIS A 1 71 ? -13.342 8.181 16.375 1.00 82.50 71 HIS A N 1
ATOM 528 C CA . HIS A 1 71 ? -11.964 8.678 16.458 1.00 82.50 71 HIS A CA 1
ATOM 529 C C . HIS A 1 71 ? -11.757 9.583 17.685 1.00 82.50 71 HIS A C 1
ATOM 531 O O . HIS A 1 71 ? -12.140 10.753 17.677 1.00 82.50 71 HIS A O 1
ATOM 537 N N . GLN A 1 72 ? -11.120 9.059 18.738 1.00 79.12 72 GLN A N 1
ATOM 538 C CA . GLN A 1 72 ? -10.809 9.787 19.984 1.00 79.12 72 GLN A CA 1
ATOM 539 C C . GLN A 1 72 ? -9.418 9.406 20.526 1.00 79.12 72 GLN A C 1
ATOM 541 O O . GLN A 1 72 ? -9.281 8.815 21.595 1.00 79.12 72 GLN A O 1
ATOM 546 N N . GLY A 1 73 ? -8.367 9.659 19.741 1.00 78.06 73 GLY A N 1
ATOM 547 C CA . GLY A 1 73 ? -6.989 9.224 20.040 1.00 78.06 73 GLY A CA 1
ATOM 548 C C . GLY A 1 73 ? -6.719 7.748 19.719 1.00 78.06 73 GLY A C 1
ATOM 549 O O . GLY A 1 73 ? -5.582 7.363 19.494 1.00 78.06 73 GLY A O 1
ATOM 550 N N . HIS A 1 74 ? -7.780 6.955 19.615 1.00 83.19 74 HIS A N 1
ATOM 551 C CA . HIS A 1 74 ? -7.821 5.629 19.008 1.00 83.19 74 HIS A CA 1
ATOM 552 C C . HIS A 1 74 ? -8.922 5.673 17.950 1.00 83.19 74 HIS A C 1
ATOM 554 O O . HIS A 1 74 ? -9.877 6.451 18.101 1.00 83.19 74 HIS A O 1
ATOM 560 N N . PHE A 1 75 ? -8.807 4.855 16.907 1.00 89.56 75 PHE A N 1
ATOM 561 C CA . PHE A 1 75 ? -9.860 4.722 15.911 1.00 89.56 75 PHE A CA 1
ATOM 562 C C . PHE A 1 75 ? -10.517 3.348 15.974 1.00 89.56 75 PHE A C 1
ATOM 564 O O . PHE A 1 75 ? -9.855 2.336 16.199 1.00 89.56 75 PHE A O 1
ATOM 571 N N . MET A 1 76 ? -11.829 3.317 15.764 1.00 91.62 76 MET A N 1
ATOM 572 C CA . MET A 1 76 ? -12.603 2.092 15.613 1.00 91.62 76 MET A CA 1
ATOM 573 C C . MET A 1 76 ? -13.427 2.175 14.336 1.00 91.62 76 MET A C 1
ATOM 575 O O . MET A 1 76 ? -14.151 3.150 14.142 1.00 91.62 76 MET A O 1
ATOM 579 N N . ILE A 1 77 ? -13.309 1.164 13.480 1.00 91.12 77 ILE A N 1
ATOM 580 C CA . ILE A 1 77 ? -14.011 1.075 12.197 1.00 91.12 77 ILE A CA 1
ATOM 581 C C . ILE A 1 77 ? -14.868 -0.186 12.214 1.00 91.12 77 ILE A C 1
ATOM 583 O O . ILE A 1 77 ? -14.345 -1.286 12.408 1.00 91.12 77 ILE A O 1
ATOM 587 N N . GLY A 1 78 ? -16.175 -0.031 12.002 1.00 90.56 78 GLY A N 1
ATOM 588 C CA . GLY A 1 78 ? -17.071 -1.168 11.811 1.00 90.56 78 GLY A CA 1
ATOM 589 C C . GLY A 1 78 ? -16.785 -1.897 10.493 1.00 90.56 78 GLY A C 1
ATOM 590 O O . GLY A 1 78 ? -16.732 -1.281 9.428 1.00 90.56 78 GLY A O 1
ATOM 591 N N . GLU A 1 79 ? -16.604 -3.219 10.557 1.00 88.81 79 GLU A N 1
ATOM 592 C CA . GLU A 1 79 ? -16.458 -4.097 9.380 1.00 88.81 79 GLU A CA 1
ATOM 593 C C . GLU A 1 79 ? -17.808 -4.741 8.977 1.00 88.81 79 GLU A C 1
ATOM 595 O O . GLU A 1 79 ? -17.877 -5.503 8.012 1.00 88.81 79 GLU A O 1
ATOM 600 N N . GLY A 1 80 ? -18.889 -4.417 9.699 1.00 84.50 80 GLY A N 1
ATOM 601 C CA . GLY A 1 80 ? -20.192 -5.070 9.598 1.00 84.50 80 GLY A CA 1
ATOM 602 C C . GLY A 1 80 ? -20.223 -6.444 10.274 1.00 84.50 80 GLY A C 1
ATOM 603 O O . GLY A 1 80 ? -19.190 -7.054 10.560 1.00 84.50 80 GLY A O 1
ATOM 604 N N . GLY A 1 81 ? -21.428 -6.942 10.558 1.00 87.62 81 GLY A N 1
ATOM 605 C CA . GLY A 1 81 ? -21.597 -8.275 11.144 1.00 87.62 81 GLY A CA 1
ATOM 606 C C . GLY A 1 81 ? -20.999 -8.374 12.546 1.00 87.62 81 GLY A C 1
ATOM 607 O O . GLY A 1 81 ? -20.345 -9.365 12.869 1.00 87.62 81 GLY A O 1
ATOM 608 N N . ASN A 1 82 ? -21.207 -7.332 13.357 1.00 92.00 82 ASN A N 1
ATOM 609 C CA . ASN A 1 82 ? -20.742 -7.245 14.742 1.00 92.00 82 ASN A CA 1
ATOM 610 C C . ASN A 1 82 ? -19.213 -7.320 14.898 1.00 92.00 82 ASN A C 1
ATOM 612 O O . ASN A 1 82 ? -18.714 -7.749 15.935 1.00 92.00 82 ASN A O 1
ATOM 616 N N . ARG A 1 83 ? -18.451 -6.904 13.885 1.00 92.88 83 ARG A N 1
ATOM 617 C CA . ARG A 1 83 ? -16.988 -6.841 13.948 1.00 92.88 83 ARG A CA 1
ATOM 618 C C . ARG A 1 83 ? -16.508 -5.413 13.833 1.00 92.88 83 ARG A C 1
ATOM 620 O O . ARG A 1 83 ? -17.065 -4.617 13.075 1.00 92.88 83 ARG A O 1
ATOM 627 N N . ALA A 1 84 ? -15.443 -5.113 14.557 1.00 92.88 84 ALA A N 1
ATOM 628 C CA . ALA A 1 84 ? -14.745 -3.854 14.417 1.00 92.88 84 ALA A CA 1
ATOM 629 C C . ALA A 1 84 ? -13.233 -4.048 14.445 1.00 92.88 84 ALA A C 1
ATOM 631 O O . ALA A 1 84 ? -12.696 -4.932 15.119 1.00 92.88 84 ALA A O 1
ATOM 632 N N . LEU A 1 85 ? -12.560 -3.168 13.718 1.00 93.00 85 LEU A N 1
ATOM 633 C CA . LEU A 1 85 ? -11.125 -2.978 13.775 1.00 93.00 85 LEU A CA 1
ATOM 634 C C . LEU A 1 85 ? -10.847 -1.804 14.708 1.00 93.00 85 LEU A C 1
ATOM 636 O O . LEU A 1 85 ? -11.383 -0.719 14.497 1.00 93.00 85 LEU A O 1
ATOM 640 N N . VAL A 1 86 ? -10.012 -2.015 15.721 1.00 91.69 86 VAL A N 1
ATOM 641 C CA . VAL A 1 86 ? -9.525 -0.958 16.611 1.00 91.69 86 VAL A CA 1
ATOM 642 C C . VAL A 1 86 ? -8.050 -0.746 16.328 1.00 91.69 86 VAL A C 1
ATOM 644 O O . VAL A 1 86 ? -7.263 -1.689 16.402 1.00 91.69 86 VAL A O 1
ATOM 647 N N . GLY A 1 87 ? -7.677 0.483 16.006 1.00 89.88 87 GLY A N 1
ATOM 648 C CA . GLY A 1 87 ? -6.293 0.878 15.816 1.00 89.88 87 GLY A CA 1
ATOM 649 C C . GLY A 1 87 ? -5.922 2.058 16.700 1.00 89.88 87 GLY A C 1
ATOM 650 O O . GLY A 1 87 ? -6.768 2.843 17.135 1.00 89.88 87 GLY A O 1
ATOM 651 N N . ALA A 1 88 ? -4.629 2.180 16.948 1.00 77.81 88 ALA A N 1
ATOM 652 C CA . ALA A 1 88 ? -4.011 3.366 17.509 1.00 77.81 88 ALA A CA 1
ATOM 653 C C . ALA A 1 88 ? -2.779 3.665 16.655 1.00 77.81 88 ALA A C 1
ATOM 655 O O . ALA A 1 88 ? -2.000 2.756 16.360 1.00 77.81 88 ALA A O 1
ATOM 656 N N . THR A 1 89 ? -2.652 4.910 16.212 1.00 60.12 89 THR A N 1
ATOM 657 C CA . THR A 1 89 ? -1.445 5.430 15.559 1.00 60.12 89 THR A CA 1
ATOM 658 C C . THR A 1 89 ? -0.756 6.387 16.500 1.00 60.12 89 THR A C 1
ATOM 660 O O . THR A 1 89 ? -1.476 7.289 16.989 1.00 60.12 89 THR A O 1
#

pLDDT: mean 85.78, std 6.97, range [59.56, 95.25]

Radius of gyration: 20.2 Å; chains: 1; bounding box: 37×24×50 Å

Secondary structure (DSSP, 8-state):
--------GGGEEEETTEEEETTEEES------THHHHTT-SSS---S------EEEEEE-SS--TT-EEESSSEEEEEETTEEEEEE-

Foldseek 3Di:
DDDDDDDDPVQWDDDDCWIDRPPDTDNYDDDPPPVCQQVVNDPDPDPDDHDDDKDKDKDFAPDFPDQDWDDDQKIWGGPPPRMIIIIHD